Protein AF-A0A838I7F2-F1 (afdb_monomer_lite)

Foldseek 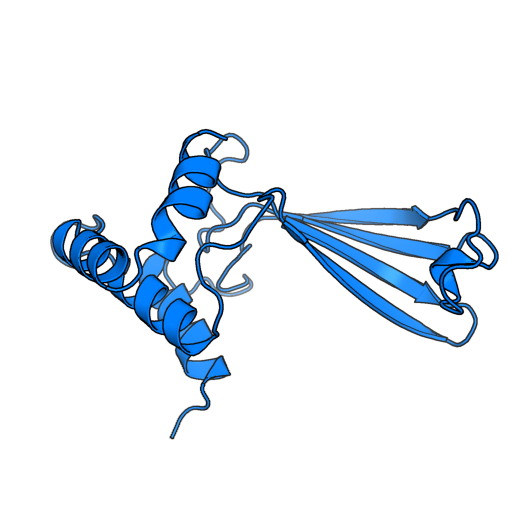3Di:
DDDLVVLLLVLLCLQAHDDPPAGSWLRAKDKDKDKQAAPADPPDPDCCNHHGIFIKIWIKGFGHRDNPDDPPDQFKMWIWIWTQGPVRDIDIDIDIPQPDDLDDDSVLSSQLSNQQRADPVPSGHDVVSNVVSCVVPVVSVVSVVSSVVD

pLDDT: mean 92.57, std 7.01, range [49.28, 98.75]

Secondary structure (DSSP, 8-state):
---HHHHHHHHHHHHH---TTS-SSS-SEEEEEEEE-----TT---HHHHSS-EEEEEEEE-SSS-TT--TTSSS--EEEEEEE-TTS-EEEEEEES-SS-S-SSHHHHHHHHHHTPBPTTT-SB-HHHHHHHHHH-GGGHHHHHHHHH-

Sequence (150 aa):
MDTLAEQVVDAINDVAGAHAGHRAAHAKGTLMAGTFAPSGTSLTTAPHLNGDPVPVTVRFSNGGGDPGVPDYAREGRGMAVKFYLPDGRRTDVVMLTLPCFFVRTVDDFLEFTRARKPDPKTGQPDLERVGAFVSAHPEAVPPIQAALGA

Radius of gyration: 18.18 Å; chains: 1; bounding box: 48×37×48 Å

Structure (mmCIF, N/CA/C/O backbone):
data_AF-A0A838I7F2-F1
#
_entry.id   AF-A0A838I7F2-F1
#
loop_
_atom_site.group_PDB
_atom_site.id
_atom_site.type_symbol
_atom_site.label_atom_id
_atom_site.label_alt_id
_atom_site.label_comp_id
_atom_site.label_asym_id
_atom_site.label_entity_id
_atom_site.label_seq_id
_atom_site.pdbx_PDB_ins_code
_atom_site.Cartn_x
_atom_site.Cartn_y
_atom_site.Cartn_z
_atom_site.occupancy
_atom_site.B_iso_or_equiv
_atom_site.auth_seq_id
_atom_site.auth_comp_id
_atom_site.auth_asym_id
_atom_site.auth_atom_id
_atom_site.pdbx_PDB_model_num
ATOM 1 N N . MET A 1 1 ? -17.276 -20.458 5.065 1.00 66.44 1 MET A N 1
ATOM 2 C CA . MET A 1 1 ? -16.527 -19.598 6.001 1.00 66.44 1 MET A CA 1
ATOM 3 C C . MET A 1 1 ? -15.694 -18.679 5.151 1.00 66.44 1 MET A C 1
ATOM 5 O O . MET A 1 1 ? -15.083 -19.182 4.213 1.00 66.44 1 MET A O 1
ATOM 9 N N . ASP A 1 2 ? -15.706 -17.390 5.462 1.00 84.50 2 ASP A N 1
ATOM 10 C CA . ASP A 1 2 ? -14.926 -16.401 4.725 1.00 84.50 2 ASP A CA 1
ATOM 11 C C . ASP A 1 2 ? -13.435 -16.639 4.954 1.00 84.50 2 ASP A C 1
ATOM 13 O O . ASP A 1 2 ? -12.989 -16.989 6.056 1.00 84.50 2 ASP A O 1
ATOM 17 N N . THR A 1 3 ? -12.658 -16.468 3.896 1.00 95.38 3 THR A N 1
ATOM 18 C CA . THR A 1 3 ? -11.202 -16.531 3.939 1.00 95.38 3 THR A CA 1
ATOM 19 C C . THR A 1 3 ? -10.641 -15.412 4.815 1.00 95.38 3 THR A C 1
ATOM 21 O O . THR A 1 3 ? -11.276 -14.382 5.037 1.00 95.38 3 THR A O 1
ATOM 24 N N . LEU A 1 4 ? -9.405 -15.577 5.293 1.00 94.56 4 LEU A N 1
ATOM 25 C CA . LEU A 1 4 ? -8.726 -14.531 6.063 1.00 94.56 4 LEU A CA 1
ATOM 26 C C . LEU A 1 4 ? -8.639 -13.205 5.283 1.00 94.56 4 LEU A C 1
ATOM 28 O O . LEU A 1 4 ? -8.794 -12.135 5.863 1.00 94.56 4 LEU A O 1
ATOM 32 N N . ALA A 1 5 ? -8.443 -13.269 3.963 1.00 94.12 5 ALA A N 1
ATOM 33 C CA . ALA A 1 5 ? -8.388 -12.085 3.110 1.00 94.12 5 ALA A CA 1
ATOM 34 C C . ALA A 1 5 ? -9.729 -11.333 3.069 1.00 94.12 5 ALA A C 1
ATOM 36 O O . ALA A 1 5 ? -9.741 -10.108 3.181 1.00 94.12 5 ALA A O 1
ATOM 37 N N . GLU A 1 6 ? -10.845 -12.055 2.949 1.00 96.12 6 GLU A N 1
ATOM 38 C CA . GLU A 1 6 ? -12.192 -11.470 2.980 1.00 96.12 6 GLU A CA 1
ATOM 39 C C . GLU A 1 6 ? -12.468 -10.822 4.341 1.00 96.12 6 GLU A C 1
ATOM 41 O O . GLU A 1 6 ? -12.826 -9.648 4.396 1.00 96.12 6 GLU A O 1
ATOM 46 N N . GLN A 1 7 ? -12.148 -11.514 5.439 1.00 97.38 7 GLN A N 1
ATOM 47 C CA . GLN A 1 7 ? -12.306 -10.968 6.792 1.00 97.38 7 GLN A CA 1
ATOM 48 C C . GLN A 1 7 ? -11.500 -9.683 7.021 1.00 97.38 7 GLN A C 1
ATOM 50 O O . GLN A 1 7 ? -11.962 -8.780 7.719 1.00 97.38 7 GLN A O 1
ATOM 55 N N . VAL A 1 8 ? -10.294 -9.590 6.453 1.00 96.62 8 VAL A N 1
ATOM 56 C CA . VAL A 1 8 ? -9.468 -8.376 6.521 1.00 96.62 8 VAL A CA 1
ATOM 57 C C . VAL A 1 8 ? -10.116 -7.227 5.757 1.00 96.62 8 VAL A C 1
ATOM 59 O O . VAL A 1 8 ? -10.180 -6.116 6.278 1.00 96.62 8 VAL A O 1
ATOM 62 N N . VAL A 1 9 ? -10.617 -7.472 4.545 1.00 96.31 9 VAL A N 1
ATOM 63 C CA . VAL A 1 9 ? -11.305 -6.439 3.756 1.00 96.31 9 VAL A CA 1
ATOM 64 C C . VAL A 1 9 ? -12.558 -5.946 4.480 1.00 96.31 9 VAL A C 1
ATOM 66 O O . VAL A 1 9 ? -12.768 -4.735 4.571 1.00 96.31 9 VAL A O 1
ATOM 69 N N . ASP A 1 10 ? -13.339 -6.857 5.054 1.00 96.75 10 ASP A N 1
ATOM 70 C CA . ASP A 1 10 ? -14.537 -6.514 5.820 1.00 96.75 10 ASP A CA 1
ATOM 71 C C . ASP A 1 10 ? -14.199 -5.700 7.070 1.00 96.75 10 ASP A C 1
ATOM 73 O O . ASP A 1 10 ? -14.825 -4.672 7.327 1.00 96.75 10 ASP A O 1
ATOM 77 N N . ALA A 1 11 ? -13.152 -6.084 7.806 1.00 96.19 11 ALA A N 1
ATOM 78 C CA . ALA A 1 11 ? -12.694 -5.329 8.968 1.00 96.19 11 ALA A CA 1
ATOM 79 C C . ALA A 1 11 ? -12.226 -3.912 8.597 1.00 96.19 11 ALA A C 1
ATOM 81 O O . ALA A 1 11 ? -12.482 -2.970 9.343 1.00 96.19 11 ALA A O 1
ATOM 82 N N . ILE A 1 12 ? -11.569 -3.729 7.446 1.00 96.56 12 ILE A N 1
ATOM 83 C CA . ILE A 1 12 ? -11.184 -2.394 6.967 1.00 96.56 12 ILE A CA 1
ATOM 84 C C . ILE A 1 12 ? -12.433 -1.559 6.645 1.00 96.56 12 ILE A C 1
ATOM 86 O O . ILE A 1 12 ? -12.517 -0.396 7.048 1.00 96.56 12 ILE A O 1
ATOM 90 N N . ASN A 1 13 ? -13.410 -2.144 5.946 1.00 96.88 13 ASN A N 1
ATOM 91 C CA . ASN A 1 13 ? -14.673 -1.470 5.633 1.00 96.88 13 ASN A CA 1
ATOM 92 C C . ASN A 1 13 ? -15.446 -1.088 6.903 1.00 96.88 13 ASN A C 1
ATOM 94 O O . ASN A 1 13 ? -16.078 -0.038 6.940 1.00 96.88 13 ASN A O 1
ATOM 98 N N . ASP A 1 14 ? -15.356 -1.886 7.964 1.00 95.25 14 ASP A N 1
ATOM 99 C CA . ASP A 1 14 ? -15.948 -1.581 9.268 1.00 95.25 14 ASP A CA 1
ATOM 100 C C . ASP A 1 14 ? -15.352 -0.327 9.941 1.00 95.25 14 ASP A C 1
ATOM 102 O O . ASP A 1 14 ? -15.990 0.247 10.825 1.00 95.25 14 ASP A O 1
ATOM 106 N N . VAL A 1 15 ? -14.150 0.114 9.544 1.00 94.06 15 VAL A N 1
ATOM 107 C CA . VAL A 1 15 ? -13.489 1.301 10.114 1.00 94.06 15 VAL A CA 1
ATOM 108 C C . VAL A 1 15 ? -13.949 2.598 9.447 1.00 94.06 15 VAL A C 1
ATOM 110 O O . VAL A 1 15 ? -14.232 3.568 10.145 1.00 94.06 15 VAL A O 1
ATOM 113 N N . ALA A 1 16 ? -13.993 2.641 8.113 1.00 90.31 16 ALA A N 1
ATOM 114 C CA . ALA A 1 16 ? -14.254 3.871 7.349 1.00 90.31 16 ALA A CA 1
ATOM 115 C C . ALA A 1 16 ? -15.542 3.825 6.508 1.00 90.31 16 ALA A C 1
ATOM 117 O O . ALA A 1 16 ? -15.862 4.795 5.820 1.00 90.31 16 ALA A O 1
ATOM 118 N N . GLY A 1 17 ? -16.276 2.715 6.554 1.00 93.88 17 GLY A N 1
ATOM 119 C CA . GLY A 1 17 ? -17.387 2.413 5.659 1.00 93.88 17 GLY A CA 1
ATOM 120 C C . GLY A 1 17 ? -16.928 1.769 4.348 1.00 93.88 17 GLY A C 1
ATOM 121 O O . GLY A 1 17 ? -15.818 1.997 3.868 1.00 93.88 17 GLY A O 1
ATOM 122 N N . ALA A 1 18 ? -17.814 0.975 3.744 1.00 96.00 18 ALA A N 1
ATOM 123 C CA . ALA A 1 18 ? -17.639 0.490 2.380 1.00 96.00 18 ALA A CA 1
ATOM 124 C C . ALA A 1 18 ? -18.103 1.564 1.384 1.00 96.00 18 ALA A C 1
ATOM 126 O O . ALA A 1 18 ? -19.270 1.962 1.379 1.00 96.00 18 ALA A O 1
ATOM 127 N N . HIS A 1 19 ? -17.201 2.005 0.508 1.00 96.50 19 HIS A N 1
ATOM 128 C CA . HIS A 1 19 ? -17.472 3.054 -0.477 1.00 96.50 19 HIS A CA 1
ATOM 129 C C . HIS A 1 19 ? -17.525 2.462 -1.884 1.00 96.50 19 HIS A C 1
ATOM 131 O O . HIS A 1 19 ? -16.514 1.996 -2.412 1.00 96.50 19 HIS A O 1
ATOM 137 N N . ALA A 1 20 ? -18.700 2.484 -2.517 1.00 95.88 20 ALA A N 1
ATOM 138 C CA . ALA A 1 20 ? -18.874 1.938 -3.863 1.00 95.88 20 ALA A CA 1
ATOM 139 C C . ALA A 1 20 ? -17.887 2.579 -4.862 1.00 95.88 20 ALA A C 1
ATOM 141 O O . ALA A 1 20 ? -17.686 3.795 -4.876 1.00 95.88 20 ALA A O 1
ATOM 142 N N . GLY A 1 21 ? -17.244 1.745 -5.686 1.00 95.69 21 GLY A N 1
ATOM 143 C CA . GLY A 1 21 ? -16.234 2.177 -6.661 1.00 95.69 21 GLY A CA 1
ATOM 144 C C . GLY A 1 21 ? -14.854 2.510 -6.078 1.00 95.69 21 GLY A C 1
ATOM 145 O O . GLY A 1 21 ? -13.938 2.815 -6.842 1.00 95.69 21 GLY A O 1
ATOM 146 N N . HIS A 1 22 ? -14.672 2.416 -4.759 1.00 97.25 22 HIS A N 1
ATOM 147 C CA . HIS A 1 22 ? -13.409 2.700 -4.080 1.00 97.25 22 HIS A CA 1
ATOM 148 C C . HIS A 1 22 ? -12.837 1.447 -3.404 1.00 97.25 22 HIS A C 1
ATOM 150 O O . HIS A 1 22 ? -13.514 0.437 -3.222 1.00 97.25 22 HIS A O 1
ATOM 156 N N . ARG A 1 23 ? -11.543 1.495 -3.073 1.00 97.12 23 ARG A N 1
ATOM 157 C CA . ARG A 1 23 ? -10.866 0.430 -2.316 1.00 97.12 23 ARG A CA 1
ATOM 158 C C . ARG A 1 23 ? -11.210 0.551 -0.829 1.00 97.12 23 ARG A C 1
ATOM 160 O O . ARG A 1 23 ? -11.363 1.668 -0.354 1.00 97.12 23 ARG A O 1
ATOM 167 N N . ALA A 1 24 ? -11.217 -0.570 -0.103 1.00 97.06 24 ALA A N 1
ATOM 168 C CA . ALA A 1 24 ? -11.428 -0.584 1.350 1.00 97.06 24 ALA A CA 1
ATOM 169 C C . ALA A 1 24 ? -10.357 0.227 2.108 1.00 97.06 24 ALA A C 1
ATOM 171 O O . ALA A 1 24 ? -10.672 0.988 3.011 1.00 97.06 24 ALA A O 1
ATOM 172 N N . ALA A 1 25 ? -9.088 0.110 1.704 1.00 95.81 25 ALA A N 1
ATOM 173 C CA . ALA A 1 25 ? -7.986 0.965 2.148 1.00 95.81 25 ALA A CA 1
ATOM 174 C C . ALA A 1 25 ? -7.366 1.671 0.942 1.00 95.81 25 ALA A C 1
ATOM 176 O O . ALA A 1 25 ? -7.481 1.198 -0.193 1.00 95.81 25 ALA A O 1
ATOM 177 N N . HIS A 1 26 ? -6.671 2.784 1.169 1.00 97.25 26 HIS A N 1
ATOM 178 C CA . HIS A 1 26 ? -6.139 3.612 0.089 1.00 97.25 26 HIS A CA 1
ATOM 179 C C . HIS A 1 26 ? -7.216 4.048 -0.914 1.00 97.25 26 HIS A C 1
ATOM 181 O O . HIS A 1 26 ? -6.983 4.042 -2.136 1.00 97.25 26 HIS A O 1
ATOM 187 N N . ALA A 1 27 ? -8.408 4.380 -0.404 1.00 97.75 27 ALA A N 1
ATOM 188 C CA . ALA A 1 27 ? -9.595 4.683 -1.201 1.00 97.75 27 ALA A CA 1
ATOM 189 C C . ALA A 1 27 ? -9.341 5.855 -2.154 1.00 97.75 27 ALA A C 1
ATOM 191 O O . ALA A 1 27 ? -9.519 5.725 -3.369 1.00 97.75 27 ALA A O 1
ATOM 192 N N . LYS A 1 28 ? -8.804 6.956 -1.620 1.00 97.88 28 LYS A N 1
ATOM 193 C CA . LYS A 1 28 ? -8.394 8.129 -2.391 1.00 97.88 28 LYS A CA 1
ATOM 194 C C . LYS A 1 28 ? -6.986 7.966 -2.960 1.00 97.88 28 LYS A C 1
ATOM 196 O O . LYS A 1 28 ? -6.058 7.568 -2.256 1.00 97.88 28 LYS A O 1
ATOM 201 N N . GLY A 1 29 ? -6.804 8.286 -4.239 1.00 96.88 29 GLY A N 1
ATOM 202 C CA . GLY A 1 29 ? -5.477 8.310 -4.845 1.00 96.88 29 GLY A CA 1
ATOM 203 C C . GLY A 1 29 ? -5.460 8.732 -6.306 1.00 96.88 29 GLY A C 1
ATOM 204 O O . GLY A 1 29 ? -6.485 8.692 -6.983 1.00 96.88 29 GLY A O 1
ATOM 205 N N . THR A 1 30 ? -4.269 9.067 -6.789 1.00 97.38 30 THR A N 1
ATOM 206 C CA . THR A 1 30 ? -4.016 9.599 -8.133 1.00 97.38 30 THR A CA 1
ATOM 207 C C . THR A 1 30 ? -3.097 8.663 -8.895 1.00 97.38 30 THR A C 1
ATOM 209 O O . THR A 1 30 ? -2.123 8.151 -8.342 1.00 97.38 30 THR A O 1
ATOM 212 N N . LEU A 1 31 ? -3.408 8.440 -10.169 1.00 97.88 31 LEU A N 1
ATOM 213 C CA . LEU A 1 31 ? -2.647 7.580 -11.064 1.00 97.88 31 LEU A CA 1
ATOM 214 C C . LEU A 1 31 ? -1.827 8.429 -12.037 1.00 97.88 31 LEU A C 1
ATOM 216 O O . LEU A 1 31 ? -2.310 9.428 -12.561 1.00 97.88 31 LEU A O 1
ATOM 220 N N . MET A 1 32 ? -0.589 8.015 -12.273 1.00 98.31 32 MET A N 1
ATOM 221 C CA . MET A 1 32 ? 0.357 8.666 -13.169 1.00 98.31 32 MET A CA 1
ATOM 222 C C . MET A 1 32 ? 0.998 7.620 -14.081 1.00 98.31 32 MET A C 1
ATOM 224 O O . MET A 1 32 ? 1.266 6.492 -13.660 1.00 98.31 32 MET A O 1
ATOM 228 N N . ALA A 1 33 ? 1.250 7.997 -15.331 1.00 98.44 33 ALA A N 1
ATOM 229 C CA . ALA A 1 33 ? 2.076 7.226 -16.251 1.00 98.44 33 ALA A CA 1
ATOM 230 C C . ALA A 1 33 ? 3.503 7.786 -16.244 1.00 98.44 33 ALA A C 1
ATOM 232 O O . ALA A 1 33 ? 3.697 8.989 -16.072 1.00 98.44 33 ALA A O 1
ATOM 233 N N . GLY A 1 34 ? 4.493 6.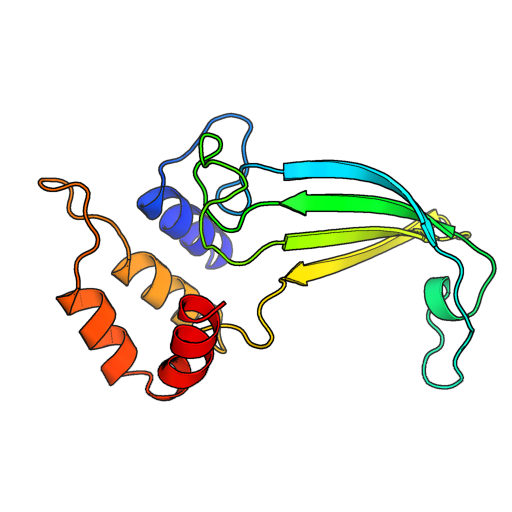924 -16.443 1.00 98.06 34 GLY A N 1
ATOM 234 C CA . GLY A 1 34 ? 5.886 7.345 -16.528 1.00 98.06 34 GLY A CA 1
ATOM 235 C C . GLY A 1 34 ? 6.788 6.273 -17.120 1.00 98.06 34 GLY A C 1
ATOM 236 O O . GLY A 1 34 ? 6.318 5.239 -17.595 1.00 98.06 34 GLY A O 1
ATOM 237 N N . THR A 1 35 ? 8.091 6.521 -17.035 1.00 98.31 35 THR A N 1
ATOM 238 C CA . THR A 1 35 ? 9.145 5.591 -17.444 1.00 98.31 35 THR A CA 1
ATOM 239 C C . THR A 1 35 ? 10.133 5.449 -16.296 1.00 98.31 35 THR A C 1
ATOM 241 O O . THR A 1 35 ? 10.586 6.451 -15.744 1.00 98.31 35 THR A O 1
ATOM 244 N N . PHE A 1 36 ? 10.470 4.215 -15.932 1.00 97.94 36 PHE A N 1
ATOM 245 C CA . PHE A 1 36 ? 11.522 3.920 -14.968 1.00 97.94 36 PHE A CA 1
ATOM 246 C C . PHE A 1 36 ? 12.808 3.562 -15.706 1.00 97.94 36 PHE A C 1
ATOM 248 O O . PHE A 1 36 ? 12.808 2.635 -16.511 1.00 97.94 36 PHE A O 1
ATOM 255 N N . ALA A 1 37 ? 13.894 4.278 -15.416 1.00 97.06 37 ALA A N 1
ATOM 256 C CA . ALA A 1 37 ? 15.225 3.984 -15.932 1.00 97.06 37 ALA A CA 1
ATOM 257 C C . ALA A 1 37 ? 16.094 3.417 -14.794 1.00 97.06 37 ALA A C 1
ATOM 259 O O . ALA A 1 37 ? 16.376 4.150 -13.841 1.00 97.06 37 ALA A O 1
ATOM 260 N N . PRO A 1 38 ? 16.497 2.134 -14.844 1.00 94.88 38 PRO A N 1
ATOM 261 C CA . PRO A 1 38 ? 17.362 1.562 -13.820 1.00 94.88 38 PRO A CA 1
ATOM 262 C C . PRO A 1 38 ? 18.796 2.091 -13.930 1.00 94.88 38 PRO A C 1
ATOM 264 O O . PRO A 1 38 ? 19.289 2.368 -15.020 1.00 94.88 38 PRO A O 1
ATOM 267 N N . SER A 1 39 ? 19.502 2.150 -12.800 1.00 91.19 39 SER A N 1
ATOM 268 C CA . SER A 1 39 ? 20.954 2.382 -12.770 1.00 91.19 39 SER A CA 1
ATOM 269 C C . SER A 1 39 ? 21.782 1.095 -12.926 1.00 91.19 39 SER A C 1
ATOM 271 O O . SER A 1 39 ? 23.006 1.172 -12.981 1.00 91.19 39 SER A O 1
ATOM 273 N N . GLY A 1 40 ? 21.129 -0.076 -12.969 1.00 85.81 40 GLY A N 1
ATOM 274 C CA . GLY A 1 40 ? 21.765 -1.399 -12.974 1.00 85.81 40 GLY A CA 1
ATOM 275 C C . GLY A 1 40 ? 22.247 -1.853 -11.588 1.00 85.81 40 GLY A C 1
ATOM 276 O O . GLY A 1 40 ? 22.651 -1.034 -10.760 1.00 85.81 40 GLY A O 1
ATOM 277 N N . THR A 1 41 ? 22.206 -3.164 -11.310 1.00 86.12 41 THR A N 1
ATOM 278 C CA . THR A 1 41 ? 22.795 -3.751 -10.091 1.00 86.12 41 THR A CA 1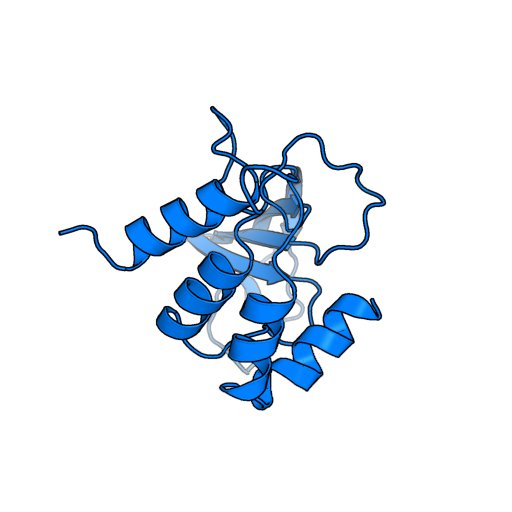
ATOM 279 C C . THR A 1 41 ? 23.119 -5.241 -10.245 1.00 86.12 41 THR A C 1
ATOM 281 O O . THR A 1 41 ? 22.336 -6.014 -10.781 1.00 86.12 41 THR A O 1
ATOM 284 N N . SER A 1 42 ? 24.243 -5.702 -9.692 1.00 91.88 42 SER A N 1
ATOM 285 C CA . SER A 1 42 ? 24.587 -7.134 -9.681 1.00 91.88 42 SER A CA 1
ATOM 286 C C . SER A 1 42 ? 23.835 -7.953 -8.618 1.00 91.88 42 SER A C 1
ATOM 288 O O . SER A 1 42 ? 24.052 -9.157 -8.508 1.00 91.88 42 SER A O 1
ATOM 290 N N . LEU A 1 43 ? 22.951 -7.328 -7.831 1.00 94.75 43 LEU A N 1
ATOM 291 C CA . LEU A 1 43 ? 22.263 -7.967 -6.700 1.00 94.75 43 LEU A CA 1
ATOM 292 C C . LEU A 1 43 ? 21.026 -8.793 -7.094 1.00 94.75 43 LEU A C 1
ATOM 294 O O . LEU A 1 43 ? 20.481 -9.514 -6.262 1.00 94.75 43 LEU A O 1
ATOM 298 N N . THR A 1 44 ? 20.538 -8.675 -8.330 1.00 94.31 44 THR A N 1
ATOM 299 C CA . THR A 1 44 ? 19.314 -9.348 -8.791 1.00 94.31 44 THR A CA 1
ATOM 300 C C . THR A 1 44 ? 19.344 -9.572 -10.297 1.00 94.31 44 THR A C 1
ATOM 302 O O . THR A 1 44 ? 20.060 -8.882 -11.010 1.00 94.31 44 THR A O 1
ATOM 305 N N . THR A 1 45 ? 18.533 -10.505 -10.795 1.00 92.25 45 THR A N 1
ATOM 306 C CA . THR A 1 45 ? 18.302 -10.747 -12.231 1.00 92.25 45 THR A CA 1
ATOM 307 C C . THR A 1 45 ? 16.986 -10.133 -12.730 1.00 92.25 45 THR A C 1
ATOM 309 O O . THR A 1 45 ? 16.559 -10.393 -13.854 1.00 92.25 45 THR A O 1
ATOM 312 N N . ALA A 1 46 ? 16.316 -9.314 -11.908 1.00 93.88 46 ALA A N 1
ATOM 313 C CA . ALA A 1 46 ? 15.042 -8.690 -12.256 1.00 93.88 46 ALA A CA 1
ATOM 314 C C . ALA A 1 46 ? 15.169 -7.761 -13.489 1.00 93.88 46 ALA A C 1
ATOM 316 O O . ALA A 1 46 ? 16.014 -6.860 -13.474 1.00 93.88 46 ALA A O 1
ATOM 317 N N . PRO A 1 47 ? 14.315 -7.904 -14.528 1.00 92.69 47 PRO A N 1
ATOM 318 C CA . PRO A 1 47 ? 14.461 -7.144 -15.775 1.00 92.69 47 PRO A CA 1
ATOM 319 C C . PRO A 1 47 ? 14.336 -5.628 -15.604 1.00 92.69 47 PRO A C 1
ATOM 321 O O . PRO A 1 47 ? 15.130 -4.881 -16.160 1.00 92.69 47 PRO A O 1
ATOM 324 N N . HIS A 1 48 ? 13.388 -5.161 -14.785 1.00 94.44 48 HIS A N 1
ATOM 325 C CA . HIS A 1 48 ? 13.173 -3.728 -14.552 1.00 94.44 48 HIS A CA 1
ATOM 326 C C . HIS A 1 48 ? 14.314 -3.058 -13.775 1.00 94.44 48 HIS A C 1
ATOM 328 O O . HIS A 1 48 ? 14.334 -1.838 -13.710 1.00 94.44 48 HIS A O 1
ATOM 334 N N . LEU A 1 49 ? 15.252 -3.819 -13.198 1.00 94.44 49 LEU A N 1
ATOM 335 C CA . LEU A 1 49 ? 16.408 -3.287 -12.466 1.00 94.44 49 LEU A CA 1
ATOM 336 C C . LEU A 1 49 ? 17.730 -3.411 -13.237 1.00 94.44 49 LEU A C 1
ATOM 338 O O . LEU A 1 49 ? 18.717 -2.816 -12.813 1.00 94.44 49 LEU A O 1
ATOM 342 N N . ASN A 1 50 ? 17.751 -4.151 -14.351 1.00 92.50 50 ASN A N 1
ATOM 343 C CA . ASN A 1 50 ? 18.973 -4.468 -15.105 1.00 92.50 50 ASN A CA 1
ATOM 344 C C . ASN A 1 50 ? 18.866 -4.301 -16.624 1.00 92.50 50 ASN A C 1
ATOM 346 O O . ASN A 1 50 ? 19.856 -4.503 -17.320 1.00 92.50 50 ASN A O 1
ATOM 350 N N . GLY A 1 51 ? 17.678 -4.003 -17.143 1.00 89.12 51 GLY A N 1
ATOM 351 C CA . GLY A 1 51 ? 17.439 -3.816 -18.570 1.00 89.12 51 GLY A CA 1
ATOM 352 C C . GLY A 1 51 ? 17.302 -2.351 -18.970 1.00 89.12 51 GLY A C 1
ATOM 353 O O . GLY A 1 51 ? 17.661 -1.439 -18.227 1.00 89.12 51 GLY A O 1
ATOM 354 N N . ASP A 1 52 ? 16.734 -2.150 -20.154 1.00 94.31 52 ASP A N 1
ATOM 355 C CA . ASP A 1 52 ? 16.382 -0.833 -20.676 1.00 94.31 52 ASP A CA 1
ATOM 356 C C . ASP A 1 52 ? 15.260 -0.166 -19.859 1.00 94.31 52 ASP A C 1
ATOM 358 O O . ASP A 1 52 ? 14.526 -0.848 -19.132 1.00 94.31 52 ASP A O 1
ATOM 362 N N . PRO A 1 53 ? 15.078 1.163 -19.983 1.00 97.19 53 PRO A N 1
ATOM 363 C CA . PRO A 1 53 ? 13.965 1.853 -19.352 1.00 97.19 53 PRO A CA 1
ATOM 364 C C . PRO A 1 53 ? 12.606 1.237 -19.711 1.00 97.19 53 PRO A C 1
ATOM 366 O O . PRO A 1 53 ? 12.313 0.981 -20.879 1.00 97.19 53 PRO A O 1
ATOM 369 N N . VAL A 1 54 ? 11.752 1.042 -18.704 1.00 97.75 54 VAL A N 1
ATOM 370 C CA . VAL A 1 54 ? 10.435 0.404 -18.859 1.00 97.75 54 VAL A CA 1
ATOM 371 C C . VAL A 1 54 ? 9.296 1.377 -18.555 1.00 97.75 54 VAL A C 1
ATOM 373 O O . VAL A 1 54 ? 9.422 2.201 -17.643 1.00 97.75 54 VAL A O 1
ATOM 376 N N . PRO A 1 55 ? 8.150 1.288 -19.256 1.00 98.50 55 PRO A N 1
ATOM 377 C CA . PRO A 1 55 ? 6.956 2.023 -18.867 1.00 98.50 55 PRO A CA 1
ATOM 378 C C . PRO A 1 55 ? 6.504 1.621 -17.462 1.00 98.50 55 PRO A C 1
ATOM 380 O O . PRO A 1 55 ? 6.605 0.453 -17.066 1.00 98.50 55 PRO A O 1
ATOM 383 N N . VAL A 1 56 ? 5.944 2.576 -16.724 1.00 98.75 56 VAL A N 1
ATOM 384 C CA . VAL A 1 56 ? 5.347 2.344 -15.409 1.00 98.75 56 VAL A CA 1
ATOM 385 C C . VAL A 1 56 ? 4.003 3.042 -15.255 1.00 98.75 56 VAL A C 1
ATOM 387 O O . VAL A 1 56 ? 3.736 4.094 -15.838 1.00 98.75 56 VAL A O 1
ATOM 390 N N . THR A 1 57 ? 3.163 2.466 -14.402 1.00 98.69 57 THR A N 1
ATOM 391 C CA . THR A 1 57 ? 2.021 3.159 -13.810 1.00 98.69 57 THR A CA 1
ATOM 392 C C . THR A 1 57 ? 2.273 3.308 -12.321 1.00 98.69 57 THR A C 1
ATOM 394 O O . THR A 1 57 ? 2.490 2.314 -11.632 1.00 98.69 57 THR A O 1
ATOM 397 N N . VAL A 1 58 ? 2.221 4.540 -11.825 1.00 98.62 58 VAL A N 1
ATOM 398 C CA . VAL A 1 58 ? 2.379 4.860 -10.405 1.00 98.62 58 VAL A CA 1
ATOM 399 C C . VAL A 1 58 ? 1.034 5.300 -9.849 1.00 98.62 58 VAL A C 1
ATOM 401 O O . VAL A 1 58 ? 0.339 6.101 -10.470 1.00 98.62 58 VAL A O 1
ATOM 404 N N . ARG A 1 59 ? 0.657 4.798 -8.674 1.00 98.44 59 ARG A N 1
ATOM 405 C CA . ARG A 1 59 ? -0.487 5.299 -7.915 1.00 98.44 59 ARG A CA 1
ATOM 406 C C . ARG A 1 59 ? -0.040 5.795 -6.549 1.00 98.44 59 ARG A C 1
ATOM 408 O O . ARG A 1 59 ? 0.422 5.001 -5.730 1.00 98.44 59 ARG A O 1
ATOM 415 N N . PHE A 1 60 ? -0.263 7.079 -6.298 1.00 97.88 60 PHE A N 1
ATOM 416 C CA . PHE A 1 60 ? -0.153 7.679 -4.971 1.00 97.88 60 PHE A CA 1
ATOM 417 C C . PHE A 1 60 ? -1.511 7.650 -4.270 1.00 97.88 60 PHE A C 1
ATOM 419 O O . PHE A 1 60 ? -2.545 7.742 -4.933 1.00 97.88 60 PHE A O 1
ATOM 426 N N . SER A 1 61 ? -1.536 7.496 -2.947 1.00 97.94 61 SER A N 1
ATOM 427 C CA . SER A 1 61 ? -2.793 7.412 -2.188 1.00 97.94 61 SER A CA 1
ATOM 428 C C . SER A 1 61 ? -2.650 7.819 -0.727 1.00 97.94 61 SER A C 1
ATOM 430 O O . SER A 1 61 ? -1.575 7.670 -0.142 1.00 97.94 61 SER A O 1
ATOM 432 N N . ASN A 1 62 ? -3.756 8.263 -0.130 1.00 96.81 62 ASN A N 1
ATOM 433 C CA . ASN A 1 62 ? -3.919 8.298 1.326 1.00 96.81 62 ASN A CA 1
ATOM 434 C C . ASN A 1 62 ? -3.961 6.866 1.881 1.00 96.81 62 ASN A C 1
ATOM 436 O O . ASN A 1 62 ? -4.056 5.919 1.101 1.00 96.81 62 ASN A O 1
ATOM 440 N N . GLY A 1 63 ? -3.850 6.695 3.199 1.00 93.06 63 GLY A N 1
ATOM 441 C CA . GLY A 1 63 ? -3.831 5.372 3.830 1.00 93.06 63 GLY A CA 1
ATOM 442 C C . GLY A 1 63 ? -5.231 4.835 4.125 1.00 93.06 63 GLY A C 1
ATOM 443 O O . GLY A 1 63 ? -5.483 3.641 3.961 1.00 93.06 63 GLY A O 1
ATOM 444 N N . GLY A 1 64 ? -6.142 5.721 4.534 1.00 93.12 64 GLY A N 1
ATOM 445 C CA . GLY A 1 64 ? -7.490 5.364 4.970 1.00 93.12 64 GLY A CA 1
ATOM 446 C C . GLY A 1 64 ? -8.437 4.845 3.880 1.00 93.12 64 GLY A C 1
ATOM 447 O O . GLY A 1 64 ? -8.141 4.842 2.679 1.00 93.12 64 GLY A O 1
ATOM 448 N N . GLY A 1 65 ? -9.607 4.400 4.341 1.00 95.31 65 GLY A N 1
ATOM 449 C CA . GLY A 1 65 ? -10.714 3.927 3.505 1.00 95.31 65 GLY A CA 1
ATOM 450 C C . GLY A 1 65 ? -11.710 5.005 3.079 1.00 95.31 65 GLY A C 1
ATOM 451 O O . GLY A 1 65 ? -12.576 4.728 2.259 1.00 95.31 65 GLY A O 1
ATOM 452 N N . ASP A 1 66 ? -11.587 6.231 3.589 1.00 94.94 66 ASP A N 1
ATOM 453 C CA . ASP A 1 66 ? -12.477 7.337 3.230 1.00 94.94 66 ASP A CA 1
ATOM 454 C C . ASP A 1 66 ? -12.001 8.025 1.931 1.00 94.94 66 ASP A C 1
ATOM 456 O O . ASP A 1 66 ? -10.907 8.599 1.906 1.00 94.94 66 ASP A O 1
ATOM 460 N N . PRO A 1 67 ? -12.780 8.002 0.831 1.00 96.69 67 PRO A N 1
ATOM 461 C CA . PRO A 1 67 ? -12.429 8.710 -0.399 1.00 96.69 67 PRO A CA 1
ATOM 462 C C . PRO A 1 67 ? -12.526 10.242 -0.284 1.00 96.69 67 PRO A C 1
ATOM 464 O O . PRO A 1 67 ? -11.951 10.946 -1.118 1.00 96.69 67 PRO A O 1
ATOM 467 N N . GLY A 1 68 ? -13.223 10.766 0.730 1.00 95.81 68 GLY A N 1
ATOM 468 C CA . GLY A 1 68 ? -13.393 12.195 1.003 1.00 95.81 68 GLY A CA 1
ATOM 469 C C . GLY A 1 68 ? -12.267 12.832 1.822 1.00 95.81 68 GLY A C 1
ATOM 470 O O . GLY A 1 68 ? -12.249 14.054 1.980 1.00 95.81 68 GLY A O 1
ATOM 471 N N . VAL A 1 69 ? -11.307 12.041 2.313 1.00 94.69 69 VAL A N 1
ATOM 472 C CA . VAL A 1 69 ? -10.211 12.534 3.157 1.00 94.69 69 VAL A CA 1
ATOM 473 C C . VAL A 1 69 ? -9.386 13.627 2.441 1.00 94.69 69 VAL A C 1
ATOM 475 O O . VAL A 1 69 ? -9.044 13.488 1.258 1.00 94.69 69 VAL A O 1
ATOM 478 N N . PRO A 1 70 ? -9.033 14.743 3.107 1.00 95.25 70 PRO A N 1
ATOM 479 C CA . PRO A 1 70 ? -8.167 15.752 2.505 1.00 95.25 70 PRO A CA 1
ATOM 480 C C . PRO A 1 70 ? -6.724 15.244 2.349 1.00 95.25 70 PRO A C 1
ATOM 482 O O . PRO A 1 70 ? -6.199 14.526 3.200 1.00 95.25 70 PRO A O 1
ATOM 485 N N . ASP A 1 71 ? -6.031 15.668 1.288 1.00 94.75 71 ASP A N 1
ATOM 486 C CA . ASP A 1 71 ? -4.663 15.195 0.990 1.00 94.75 71 ASP A CA 1
ATOM 487 C C . ASP A 1 71 ? -3.608 15.701 1.988 1.00 94.75 71 ASP A C 1
ATOM 489 O O . ASP A 1 71 ? -2.488 15.192 2.011 1.00 94.75 71 ASP A O 1
ATOM 493 N N . TYR A 1 72 ? -3.957 16.667 2.844 1.00 92.44 72 TYR A N 1
ATOM 494 C CA . TYR A 1 72 ? -3.111 17.154 3.939 1.00 92.44 72 TYR A CA 1
ATOM 495 C C . TYR A 1 72 ? -3.350 16.424 5.276 1.00 92.44 72 TYR A C 1
ATOM 497 O O . TYR A 1 72 ? -2.688 16.742 6.261 1.00 92.44 72 TYR A O 1
ATOM 505 N N . ALA A 1 73 ? -4.284 15.463 5.352 1.00 91.06 73 ALA A N 1
ATOM 506 C CA . ALA A 1 73 ? -4.533 14.693 6.577 1.00 91.06 73 ALA A CA 1
ATOM 507 C C . ALA A 1 73 ? -3.291 13.889 6.995 1.00 91.06 73 ALA A C 1
ATOM 509 O O . ALA A 1 73 ? -2.646 13.275 6.147 1.00 91.06 73 ALA A O 1
ATOM 510 N N . ARG A 1 74 ? -2.961 13.843 8.289 1.00 86.44 74 ARG A N 1
ATOM 511 C CA . ARG A 1 74 ? -1.787 13.102 8.783 1.00 86.44 74 ARG A CA 1
ATOM 512 C C . ARG A 1 74 ? -2.055 11.596 8.776 1.00 86.44 74 ARG A C 1
ATOM 514 O O . ARG A 1 74 ? -2.627 11.058 9.715 1.00 86.44 74 ARG A O 1
ATOM 521 N N . GLU A 1 75 ? -1.654 10.925 7.700 1.00 86.94 75 GLU A N 1
ATOM 522 C CA . GLU A 1 75 ? -1.718 9.467 7.563 1.00 86.94 75 GLU A CA 1
ATOM 523 C C . GLU A 1 75 ? -0.545 8.970 6.714 1.00 86.94 75 GLU A C 1
ATOM 525 O O . GLU A 1 75 ? -0.022 9.708 5.873 1.00 86.94 75 GLU A O 1
ATOM 530 N N . GLY A 1 76 ? -0.205 7.685 6.845 1.00 88.19 76 GLY A N 1
ATOM 531 C CA . GLY A 1 76 ? 0.702 7.023 5.908 1.00 88.19 76 GLY A CA 1
ATOM 532 C C . GLY A 1 76 ? 0.236 7.192 4.456 1.00 88.19 76 GLY A C 1
ATOM 533 O O . GLY A 1 76 ? -0.964 7.213 4.168 1.00 88.19 76 GLY A O 1
ATOM 534 N N . ARG A 1 77 ? 1.186 7.332 3.530 1.00 94.44 77 ARG A N 1
ATOM 535 C CA . ARG A 1 77 ? 0.908 7.484 2.097 1.00 94.44 77 ARG A CA 1
ATOM 536 C C . ARG A 1 77 ? 1.336 6.239 1.349 1.00 94.44 77 ARG A C 1
ATOM 538 O O . ARG A 1 77 ? 2.415 5.715 1.597 1.00 94.44 77 ARG A O 1
ATOM 545 N N . GLY A 1 78 ? 0.493 5.770 0.436 1.00 96.50 78 GLY A N 1
ATOM 546 C CA . GLY A 1 78 ? 0.819 4.663 -0.455 1.00 96.50 78 GLY A CA 1
ATOM 547 C C . GLY A 1 78 ? 1.474 5.144 -1.742 1.00 96.50 78 GLY A C 1
ATOM 548 O O . GLY A 1 78 ? 1.029 6.136 -2.319 1.00 96.50 78 GLY A O 1
ATOM 549 N N . MET A 1 79 ? 2.475 4.403 -2.211 1.00 97.62 79 MET A N 1
ATOM 550 C CA . MET A 1 79 ? 3.057 4.507 -3.548 1.00 97.62 79 MET A CA 1
ATOM 551 C C . MET A 1 79 ? 3.123 3.103 -4.151 1.00 97.62 79 MET A C 1
ATOM 553 O O . MET A 1 79 ? 3.973 2.296 -3.784 1.00 97.62 79 MET A O 1
ATOM 557 N N . ALA A 1 80 ? 2.216 2.797 -5.073 1.00 98.44 80 ALA A N 1
ATOM 558 C CA . ALA A 1 80 ? 2.223 1.534 -5.804 1.00 98.44 80 ALA A CA 1
ATOM 559 C C . ALA A 1 80 ? 2.756 1.757 -7.218 1.00 98.44 80 ALA A C 1
ATOM 561 O O . ALA A 1 80 ? 2.234 2.605 -7.941 1.00 98.44 80 ALA A O 1
ATOM 562 N N . VAL A 1 81 ? 3.769 0.993 -7.620 1.00 98.50 81 VAL A N 1
ATOM 563 C CA . VAL A 1 81 ? 4.372 1.064 -8.954 1.00 98.50 81 VAL A CA 1
ATOM 564 C C . VAL A 1 81 ? 4.160 -0.261 -9.669 1.00 98.50 81 VAL A C 1
ATOM 566 O O . VAL A 1 81 ? 4.541 -1.313 -9.164 1.00 98.50 81 VAL A O 1
ATOM 569 N N . LYS A 1 82 ? 3.565 -0.201 -10.857 1.00 98.62 82 LYS A N 1
ATOM 570 C CA . LYS A 1 82 ? 3.447 -1.321 -11.790 1.00 98.62 82 LYS A CA 1
ATOM 571 C C . LYS A 1 82 ? 4.436 -1.116 -12.927 1.00 98.62 82 LYS A C 1
ATOM 573 O O . LYS A 1 82 ? 4.322 -0.132 -13.654 1.00 98.62 82 LYS A O 1
ATOM 578 N N . PHE A 1 83 ? 5.366 -2.049 -13.081 1.00 98.50 83 PHE A N 1
ATOM 579 C CA . PHE A 1 83 ? 6.354 -2.090 -14.156 1.00 98.50 83 PHE A CA 1
ATOM 580 C C . PHE A 1 83 ? 5.845 -2.971 -15.293 1.00 98.50 83 PHE A C 1
ATOM 582 O O . PHE A 1 83 ? 5.406 -4.096 -15.045 1.00 98.50 83 PHE A O 1
ATOM 589 N N . TYR A 1 84 ? 5.918 -2.481 -16.530 1.00 98.19 84 TYR A N 1
ATOM 590 C CA . TYR A 1 84 ? 5.556 -3.244 -17.726 1.00 98.19 84 TYR A CA 1
ATOM 591 C C . TYR A 1 84 ? 6.832 -3.758 -18.394 1.00 98.19 84 TYR A C 1
ATOM 593 O O . TYR A 1 84 ? 7.593 -2.980 -18.963 1.00 98.19 84 TYR A O 1
ATOM 601 N N . LEU A 1 85 ? 7.095 -5.060 -18.271 1.00 96.75 85 LEU A N 1
ATOM 602 C CA . LEU A 1 85 ? 8.361 -5.657 -18.691 1.00 96.75 85 LEU A CA 1
ATOM 603 C C . LEU A 1 85 ? 8.364 -5.987 -20.196 1.00 96.75 85 LEU A C 1
ATOM 605 O O . LEU A 1 85 ? 7.299 -6.251 -20.759 1.00 96.75 85 LEU A O 1
ATOM 609 N N . PRO A 1 86 ? 9.544 -6.038 -20.848 1.00 91.75 86 PRO A N 1
ATOM 610 C CA . PRO A 1 86 ? 9.646 -6.300 -22.290 1.00 91.75 86 PRO A CA 1
ATOM 611 C C . PRO A 1 86 ? 9.067 -7.649 -22.739 1.00 91.75 86 PRO A C 1
ATOM 613 O O . PRO A 1 86 ? 8.599 -7.778 -23.865 1.00 91.75 86 PRO A O 1
ATOM 616 N N . ASP A 1 87 ? 9.066 -8.649 -21.856 1.00 93.19 87 ASP A N 1
ATOM 617 C CA . ASP A 1 87 ? 8.509 -9.985 -22.111 1.00 93.19 87 ASP A CA 1
ATOM 618 C C . ASP A 1 87 ? 6.982 -10.063 -21.901 1.00 93.19 87 ASP A C 1
ATOM 620 O O . ASP A 1 87 ? 6.399 -11.146 -21.903 1.00 93.19 87 ASP A O 1
ATOM 624 N N . GLY A 1 88 ? 6.327 -8.918 -21.688 1.00 95.31 88 GLY A N 1
ATOM 625 C CA . GLY A 1 88 ? 4.892 -8.810 -21.438 1.00 95.31 88 GLY A CA 1
ATOM 626 C C . GLY A 1 88 ? 4.477 -9.070 -19.987 1.00 95.31 88 GLY A C 1
ATOM 627 O O . GLY A 1 88 ? 3.311 -8.843 -19.645 1.00 95.31 88 GLY A O 1
ATOM 628 N N . ARG A 1 89 ? 5.393 -9.502 -19.106 1.00 96.62 89 ARG A N 1
ATOM 629 C CA . ARG A 1 89 ? 5.099 -9.647 -17.673 1.00 96.62 89 ARG A CA 1
ATOM 630 C C . ARG A 1 89 ? 4.978 -8.289 -16.988 1.00 96.62 89 ARG A C 1
ATOM 632 O O . ARG A 1 89 ? 5.338 -7.237 -17.517 1.00 96.62 89 ARG A O 1
ATOM 639 N N . ARG A 1 90 ? 4.451 -8.324 -15.766 1.00 97.25 90 ARG A N 1
ATOM 640 C CA . ARG A 1 90 ? 4.310 -7.154 -14.900 1.00 97.25 90 ARG A CA 1
ATOM 641 C C . ARG A 1 90 ? 4.898 -7.453 -13.533 1.00 97.25 90 ARG A C 1
ATOM 643 O O . ARG A 1 90 ? 4.780 -8.574 -13.042 1.00 97.25 90 ARG A O 1
ATOM 650 N N . THR A 1 91 ? 5.492 -6.443 -12.920 1.00 97.50 91 THR A N 1
ATOM 651 C CA . THR A 1 91 ? 5.891 -6.486 -11.512 1.00 97.50 91 THR A CA 1
ATOM 652 C C . THR A 1 91 ? 5.203 -5.347 -10.789 1.00 97.50 91 THR A C 1
ATOM 654 O O . THR A 1 91 ? 5.249 -4.215 -11.262 1.00 97.50 91 THR A O 1
ATOM 657 N N . ASP A 1 92 ? 4.584 -5.649 -9.652 1.00 98.06 92 ASP A N 1
ATOM 658 C CA . ASP A 1 92 ? 3.942 -4.656 -8.799 1.00 98.06 92 ASP A CA 1
ATOM 659 C C . ASP A 1 92 ? 4.750 -4.515 -7.516 1.00 98.06 92 ASP A C 1
ATOM 661 O O . ASP A 1 92 ? 4.955 -5.488 -6.793 1.00 98.06 92 ASP A O 1
ATOM 665 N N . VAL A 1 93 ? 5.197 -3.297 -7.234 1.00 97.31 93 VAL A N 1
ATOM 666 C CA . VAL A 1 93 ? 5.846 -2.940 -5.975 1.00 97.31 93 VAL A CA 1
ATOM 667 C C . VAL A 1 93 ? 4.904 -1.991 -5.244 1.00 97.31 93 VAL A C 1
ATOM 669 O O . VAL A 1 93 ? 4.717 -0.845 -5.653 1.00 97.31 93 VAL A O 1
ATOM 672 N N . VAL A 1 94 ? 4.249 -2.496 -4.199 1.00 97.50 94 VAL A N 1
ATOM 673 C CA . VAL A 1 94 ? 3.218 -1.779 -3.434 1.00 97.50 94 VAL A CA 1
ATOM 674 C C . VAL A 1 94 ? 3.828 -1.317 -2.116 1.00 97.50 94 VAL A C 1
ATOM 676 O O . VAL A 1 94 ? 4.130 -2.138 -1.256 1.00 97.50 94 VAL A O 1
ATOM 679 N N . MET A 1 95 ? 4.055 -0.010 -1.981 1.00 95.50 95 MET A N 1
ATOM 680 C CA . MET A 1 95 ? 4.818 0.573 -0.874 1.00 95.50 95 MET A CA 1
ATOM 681 C C . MET A 1 95 ? 4.003 1.596 -0.092 1.00 95.50 95 MET A C 1
ATOM 683 O O . MET A 1 95 ? 2.990 2.119 -0.564 1.00 95.50 95 MET A O 1
ATOM 687 N N . LEU A 1 96 ? 4.509 1.915 1.095 1.00 92.81 96 LEU A N 1
ATOM 688 C CA . LEU A 1 96 ? 4.017 2.955 1.988 1.00 92.81 96 LEU A CA 1
ATOM 689 C C . LEU A 1 96 ? 5.179 3.876 2.377 1.00 92.81 96 LEU A C 1
ATOM 691 O O . LEU A 1 96 ? 6.335 3.466 2.334 1.00 92.81 96 LEU A O 1
ATOM 695 N N . THR A 1 97 ? 4.881 5.097 2.813 1.00 90.44 97 THR A N 1
ATOM 696 C CA . THR A 1 97 ? 5.877 6.002 3.413 1.00 90.44 97 THR A CA 1
ATOM 697 C C . THR A 1 97 ? 6.269 5.608 4.835 1.00 90.44 97 THR A C 1
ATOM 699 O O . THR A 1 97 ? 7.224 6.158 5.377 1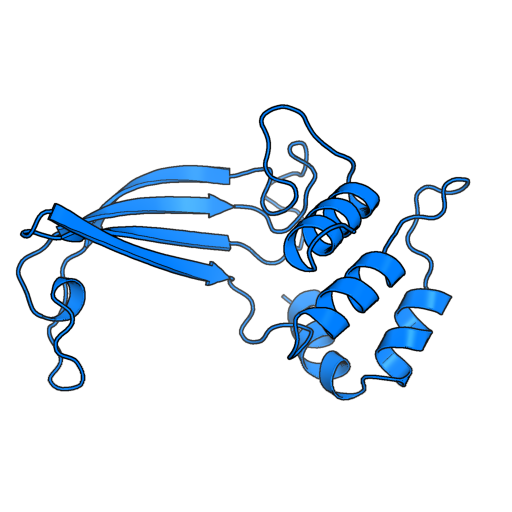.00 90.44 97 THR A O 1
ATOM 702 N N . LEU A 1 98 ? 5.538 4.678 5.455 1.00 86.75 98 LEU A N 1
ATOM 703 C CA . LEU A 1 98 ? 5.860 4.183 6.788 1.00 86.75 98 LEU A CA 1
ATOM 704 C C . LEU A 1 98 ? 7.125 3.310 6.725 1.00 86.75 98 LEU A C 1
ATOM 706 O O . LEU A 1 98 ? 7.160 2.372 5.927 1.00 86.75 98 LEU A O 1
ATOM 710 N N . PRO A 1 99 ? 8.144 3.569 7.566 1.00 82.44 99 PRO A N 1
ATOM 711 C CA . PRO A 1 99 ? 9.401 2.815 7.537 1.00 82.44 99 PRO A CA 1
ATOM 712 C C . PRO A 1 99 ? 9.238 1.368 8.024 1.00 82.44 99 PRO A C 1
ATOM 714 O O . PRO A 1 99 ? 10.025 0.494 7.670 1.00 82.44 99 PRO A O 1
ATOM 717 N N . CYS A 1 100 ? 8.214 1.110 8.834 1.00 85.62 100 CYS A N 1
ATOM 718 C CA . CYS A 1 100 ? 7.827 -0.204 9.321 1.00 85.62 100 CYS A CA 1
ATOM 719 C C . CYS A 1 100 ? 6.304 -0.258 9.497 1.00 85.62 100 CYS A C 1
ATOM 721 O O . CYS A 1 100 ? 5.648 0.769 9.683 1.00 85.62 100 CYS A O 1
ATOM 723 N N . PHE A 1 101 ? 5.737 -1.461 9.403 1.00 89.19 101 PHE A N 1
ATOM 724 C CA . PHE A 1 101 ? 4.302 -1.677 9.569 1.00 89.19 101 PHE A CA 1
ATOM 725 C C . PHE A 1 101 ? 3.953 -1.987 11.030 1.00 89.19 101 PHE A C 1
ATOM 727 O O . PHE A 1 101 ? 4.803 -2.432 11.797 1.00 89.19 101 PHE A O 1
ATOM 734 N N . PHE A 1 102 ? 2.699 -1.742 11.413 1.00 85.38 102 PHE A N 1
ATOM 735 C CA . PHE A 1 102 ? 2.229 -1.815 12.806 1.00 85.38 102 PHE A CA 1
ATOM 736 C C . PHE A 1 102 ? 2.235 -3.222 13.403 1.00 85.38 102 PHE A C 1
ATOM 738 O O . PHE A 1 102 ? 2.248 -3.378 14.618 1.00 85.38 102 PHE A O 1
ATOM 745 N N . VAL A 1 103 ? 2.183 -4.235 12.543 1.00 92.81 103 VAL A N 1
ATOM 746 C CA . VAL A 1 103 ? 1.974 -5.639 12.894 1.00 92.81 103 VAL A CA 1
ATOM 747 C C . VAL A 1 103 ? 2.800 -6.530 11.972 1.00 92.81 103 VAL A C 1
ATOM 749 O O . VAL A 1 103 ? 3.166 -6.116 10.868 1.00 92.81 103 VAL A O 1
ATOM 752 N N . ARG A 1 104 ? 3.101 -7.753 12.420 1.00 91.25 104 ARG A N 1
ATOM 753 C CA . ARG A 1 104 ? 3.960 -8.694 11.677 1.00 91.25 104 ARG A CA 1
ATOM 754 C C . ARG A 1 104 ? 3.180 -9.749 10.899 1.00 91.25 104 ARG A C 1
ATOM 756 O O . ARG A 1 104 ? 3.721 -10.314 9.952 1.00 91.25 104 ARG A O 1
ATOM 763 N N . THR A 1 105 ? 1.948 -10.036 11.312 1.00 94.00 105 THR A N 1
ATOM 764 C CA . THR A 1 105 ? 1.118 -11.095 10.732 1.00 94.00 105 THR A CA 1
ATOM 765 C C . THR A 1 105 ? -0.208 -10.541 10.217 1.00 94.00 105 THR A C 1
ATOM 767 O O . THR A 1 105 ? -0.622 -9.432 10.562 1.00 94.00 105 THR A O 1
ATOM 770 N N . VAL A 1 106 ? -0.869 -11.312 9.352 1.00 94.31 106 VAL A N 1
ATOM 771 C CA . VAL A 1 106 ? -2.192 -10.954 8.824 1.00 94.31 106 VAL A CA 1
ATOM 772 C C . VAL A 1 106 ? -3.262 -11.077 9.914 1.00 94.31 106 VAL A C 1
ATOM 774 O O . VAL A 1 106 ? -4.174 -10.256 9.953 1.00 94.31 106 VAL A O 1
ATOM 777 N N . ASP A 1 107 ? -3.130 -12.045 10.824 1.00 95.75 107 ASP A N 1
ATOM 778 C CA . ASP A 1 107 ? -4.032 -12.213 11.967 1.00 95.75 107 ASP A CA 1
ATOM 779 C C . ASP A 1 107 ? -3.959 -11.015 12.925 1.00 95.75 107 ASP A C 1
ATOM 781 O O . ASP A 1 107 ? -4.992 -10.424 13.240 1.00 95.75 107 ASP A O 1
ATOM 785 N N . ASP A 1 108 ? -2.750 -10.564 13.279 1.00 95.06 108 ASP A N 1
ATOM 786 C CA . ASP A 1 108 ? -2.563 -9.354 14.093 1.00 95.06 108 ASP A CA 1
ATOM 787 C C . ASP A 1 108 ? -3.109 -8.111 13.374 1.00 95.06 108 ASP A C 1
ATOM 789 O O . ASP A 1 108 ? -3.644 -7.200 14.001 1.00 95.06 108 ASP A O 1
ATOM 793 N N . PHE A 1 109 ? -2.995 -8.050 12.040 1.00 95.12 109 PHE A N 1
ATOM 794 C CA . PHE A 1 109 ? -3.576 -6.957 11.260 1.00 95.12 109 PHE A CA 1
ATOM 795 C C . PHE A 1 109 ? -5.101 -6.952 11.333 1.00 95.12 109 PHE A C 1
ATOM 797 O O . PHE A 1 109 ? -5.705 -5.887 11.494 1.00 95.12 109 PHE A O 1
ATOM 804 N N . LEU A 1 110 ? -5.724 -8.125 11.236 1.00 96.31 110 LEU A N 1
ATOM 805 C CA . LEU A 1 110 ? -7.164 -8.277 11.383 1.00 96.31 110 LEU A CA 1
ATOM 806 C C . LEU A 1 110 ? -7.617 -7.860 12.787 1.00 96.31 110 LEU A C 1
ATOM 808 O O . LEU A 1 110 ? -8.572 -7.090 12.916 1.00 96.31 110 LEU A O 1
ATOM 812 N N . GLU A 1 111 ? -6.921 -8.318 13.827 1.00 95.75 111 GLU A N 1
ATOM 813 C CA . GLU A 1 111 ? -7.209 -7.955 15.216 1.00 95.75 111 GLU A CA 1
ATOM 814 C C . GLU A 1 111 ? -7.050 -6.448 15.454 1.00 95.75 111 GLU A C 1
ATOM 816 O O . GLU A 1 111 ? -7.981 -5.798 15.935 1.00 95.75 111 GLU A O 1
ATOM 821 N N . PHE A 1 112 ? -5.931 -5.862 15.020 1.00 94.06 112 PHE A N 1
ATOM 822 C CA . PHE A 1 112 ? -5.685 -4.425 15.131 1.00 94.06 112 PHE A CA 1
ATOM 823 C C . PHE A 1 112 ? -6.746 -3.598 14.401 1.00 94.06 112 PHE A C 1
ATOM 825 O O . PHE A 1 112 ? -7.215 -2.575 14.905 1.00 94.06 112 PHE A O 1
ATOM 832 N N . THR A 1 113 ? -7.154 -4.036 13.208 1.00 94.50 113 THR A N 1
ATOM 833 C CA . THR A 1 113 ? -8.179 -3.348 12.415 1.00 94.50 113 THR A CA 1
ATOM 834 C C . THR A 1 113 ? -9.538 -3.405 13.111 1.00 94.50 113 THR A C 1
ATOM 836 O O . THR A 1 113 ? -10.205 -2.379 13.239 1.00 94.50 113 THR A O 1
ATOM 839 N N . ARG A 1 114 ? -9.917 -4.570 13.653 1.00 95.25 114 ARG A N 1
ATOM 840 C CA . ARG A 1 114 ? -11.148 -4.734 14.444 1.00 95.25 114 ARG A CA 1
ATOM 841 C C . ARG A 1 114 ? -11.138 -3.885 15.716 1.00 95.25 114 ARG A C 1
ATOM 843 O O . ARG A 1 114 ? -12.159 -3.282 16.042 1.00 95.25 114 ARG A O 1
ATOM 850 N N . ALA A 1 115 ? -9.999 -3.785 16.404 1.00 93.81 115 ALA A N 1
ATOM 851 C CA . ALA A 1 115 ? -9.850 -2.947 17.596 1.00 93.81 115 ALA A CA 1
ATOM 852 C C . ALA A 1 115 ? -10.080 -1.453 17.306 1.00 93.81 115 ALA A C 1
ATOM 854 O O . ALA A 1 115 ? -10.502 -0.710 18.188 1.00 93.81 115 ALA A O 1
ATOM 855 N N . ARG A 1 116 ? -9.849 -1.019 16.060 1.00 91.88 116 ARG A N 1
ATOM 856 C CA . ARG A 1 116 ? -10.038 0.365 15.599 1.00 91.88 116 ARG A CA 1
ATOM 857 C C . ARG A 1 116 ? -11.439 0.673 15.078 1.00 91.88 116 ARG A C 1
ATOM 859 O O . ARG A 1 116 ? -11.681 1.819 14.695 1.00 91.88 116 ARG A O 1
ATOM 866 N N . LYS A 1 117 ? -12.347 -0.307 15.044 1.00 94.06 117 LYS A N 1
ATOM 867 C CA . LYS A 1 117 ? -13.737 -0.087 14.632 1.00 94.06 117 LYS A CA 1
ATOM 868 C C . LYS A 1 117 ? -14.368 1.012 15.506 1.00 94.06 117 LYS A C 1
ATOM 870 O O . LYS A 1 117 ? -14.375 0.848 16.730 1.00 94.06 117 LYS A O 1
ATOM 875 N N . PRO A 1 118 ? -14.891 2.103 14.918 1.00 92.19 118 PRO A N 1
ATOM 876 C CA . PRO A 1 118 ? -15.530 3.165 15.684 1.00 92.19 118 PRO A CA 1
ATOM 877 C C . PRO A 1 118 ? -16.731 2.661 16.491 1.00 92.19 118 PRO A C 1
ATOM 879 O O . PRO A 1 118 ? -17.468 1.777 16.045 1.00 92.19 118 PRO A O 1
ATOM 882 N N . ASP A 1 119 ? -16.957 3.240 17.669 1.00 89.06 119 ASP A N 1
ATOM 883 C CA . ASP A 1 119 ? -18.168 2.980 18.445 1.00 89.06 119 ASP A CA 1
ATOM 884 C C . ASP A 1 119 ? -19.397 3.498 17.663 1.00 89.06 119 ASP A C 1
ATOM 886 O O . ASP A 1 119 ? -19.433 4.676 17.299 1.00 89.06 119 ASP A O 1
ATOM 890 N N . PRO A 1 120 ? -20.429 2.669 17.406 1.00 87.31 120 PRO A N 1
ATOM 891 C CA . PRO A 1 120 ? -21.591 3.077 16.611 1.00 87.31 120 PRO A CA 1
ATOM 892 C C . PRO A 1 120 ? -22.397 4.253 17.183 1.00 87.31 120 PRO A C 1
ATOM 894 O O . PRO A 1 120 ? -23.135 4.900 16.445 1.00 87.31 120 PRO A O 1
ATOM 897 N N . LYS A 1 121 ? -22.306 4.515 18.492 1.00 88.81 121 LYS A N 1
ATOM 898 C CA . LYS A 1 121 ? -22.992 5.624 19.167 1.00 88.81 121 LYS A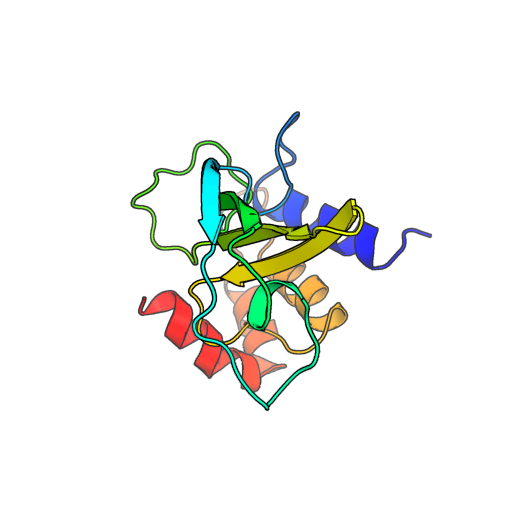 CA 1
ATOM 899 C C . LYS A 1 121 ? -22.208 6.928 19.059 1.00 88.81 121 LYS A C 1
ATOM 901 O O . LYS A 1 121 ? -22.829 7.985 19.000 1.00 88.81 121 LYS A O 1
ATOM 906 N N . THR A 1 122 ? -20.874 6.873 19.080 1.00 88.06 122 THR A N 1
ATOM 907 C CA . THR A 1 122 ? -20.022 8.079 19.129 1.00 88.06 122 THR A CA 1
ATOM 908 C C . THR A 1 122 ? -19.322 8.392 17.807 1.00 88.06 122 THR A C 1
ATOM 910 O O . THR A 1 122 ? -18.909 9.530 17.594 1.00 88.06 122 THR A O 1
ATOM 913 N N . GLY A 1 123 ? -19.168 7.402 16.925 1.00 86.62 123 GLY A N 1
ATOM 914 C CA . GLY A 1 123 ? -18.383 7.495 15.694 1.00 86.62 123 GLY A CA 1
ATOM 915 C C . GLY A 1 123 ? -16.873 7.609 15.925 1.00 86.62 123 GLY A C 1
ATOM 916 O O . GLY A 1 123 ? -16.139 7.860 14.973 1.00 86.62 123 GLY A O 1
ATOM 917 N N . GLN A 1 124 ? -16.399 7.444 17.164 1.00 85.88 124 GLN A N 1
ATOM 918 C CA . GLN A 1 124 ? -14.988 7.582 17.530 1.00 85.88 124 GLN A CA 1
ATOM 919 C C . GLN A 1 124 ? -14.334 6.220 17.797 1.00 85.88 124 GLN A C 1
ATOM 921 O O . GLN A 1 124 ? -15.028 5.288 18.213 1.00 85.88 124 GLN A O 1
ATOM 926 N N . PRO A 1 125 ? -13.008 6.084 17.600 1.00 84.94 125 PRO A N 1
ATOM 927 C CA . PRO A 1 125 ? -12.275 4.887 18.003 1.00 84.94 125 PRO A CA 1
ATOM 928 C C . PRO A 1 125 ? -12.402 4.603 19.506 1.00 84.94 125 PRO A C 1
ATOM 930 O O . PRO A 1 125 ? -12.317 5.514 20.330 1.00 84.94 125 PRO A O 1
ATOM 933 N N . ASP A 1 126 ? -12.536 3.326 19.858 1.00 89.19 126 ASP A N 1
ATOM 934 C CA . ASP A 1 126 ? -12.483 2.854 21.242 1.00 89.19 126 ASP A CA 1
ATOM 935 C C . ASP A 1 126 ? -11.014 2.733 21.690 1.00 89.19 126 ASP A C 1
ATOM 937 O O . ASP A 1 126 ? -10.289 1.812 21.300 1.00 89.19 126 ASP A O 1
ATOM 941 N N . LEU A 1 127 ? -10.555 3.699 22.492 1.00 89.06 127 LEU A N 1
ATOM 942 C CA . LEU A 1 127 ? -9.166 3.751 22.956 1.00 89.06 127 LEU A CA 1
ATOM 943 C C . LEU A 1 127 ? -8.808 2.601 23.906 1.00 89.06 127 LEU A C 1
ATOM 945 O O . LEU A 1 127 ? -7.635 2.233 23.966 1.00 89.06 127 LEU A O 1
ATOM 949 N N . GLU A 1 128 ? -9.776 2.008 24.612 1.00 92.12 128 GLU A N 1
ATOM 950 C CA . GLU A 1 128 ? -9.516 0.857 25.482 1.00 92.12 128 GLU A CA 1
ATOM 951 C C . GLU A 1 128 ? -9.193 -0.382 24.647 1.00 92.12 128 GLU A C 1
ATOM 953 O O . GLU A 1 128 ? -8.225 -1.083 24.941 1.00 92.12 128 GLU A O 1
ATOM 958 N N . ARG A 1 129 ? -9.927 -0.617 23.549 1.00 92.19 129 ARG A N 1
ATOM 959 C CA . ARG A 1 129 ? -9.643 -1.733 22.625 1.00 92.19 129 ARG A CA 1
ATOM 960 C C . ARG A 1 129 ? -8.287 -1.596 21.954 1.00 92.19 129 ARG A C 1
ATOM 962 O O . ARG A 1 129 ? -7.526 -2.560 21.898 1.00 92.19 129 ARG A O 1
ATOM 969 N N . VAL A 1 130 ? -7.972 -0.398 21.466 1.00 90.31 130 VAL A N 1
ATOM 970 C CA . VAL A 1 130 ? -6.659 -0.128 20.865 1.00 90.31 130 VAL A CA 1
ATOM 971 C C . VAL A 1 130 ? -5.552 -0.288 21.914 1.00 90.31 130 VAL A C 1
ATOM 973 O O . VAL A 1 130 ? -4.527 -0.902 21.630 1.00 90.31 130 VAL A O 1
ATOM 976 N N . GLY A 1 131 ? -5.766 0.199 23.141 1.00 91.69 131 GLY A N 1
ATOM 977 C CA . GLY A 1 131 ? -4.822 0.050 24.251 1.00 91.69 131 GLY A CA 1
ATOM 978 C C . GLY A 1 131 ? -4.596 -1.407 24.670 1.00 91.69 131 GLY A C 1
ATOM 979 O O . GLY A 1 131 ? -3.458 -1.795 24.940 1.00 91.69 131 GLY A O 1
ATOM 980 N N . ALA A 1 132 ? -5.649 -2.227 24.671 1.00 94.38 132 ALA A N 1
ATOM 981 C CA . ALA A 1 132 ? -5.565 -3.658 24.950 1.00 94.38 132 ALA A CA 1
ATOM 982 C C . ALA A 1 132 ? -4.723 -4.388 23.894 1.00 94.38 132 ALA A C 1
ATOM 984 O O . ALA A 1 132 ? -3.816 -5.135 24.260 1.00 94.38 132 ALA A O 1
ATOM 985 N N . PHE A 1 133 ? -4.944 -4.099 22.606 1.00 94.44 133 PHE A N 1
ATOM 986 C CA . PHE A 1 133 ? -4.119 -4.642 21.524 1.00 94.44 133 PHE A CA 1
ATOM 987 C C . PHE A 1 133 ? -2.646 -4.251 21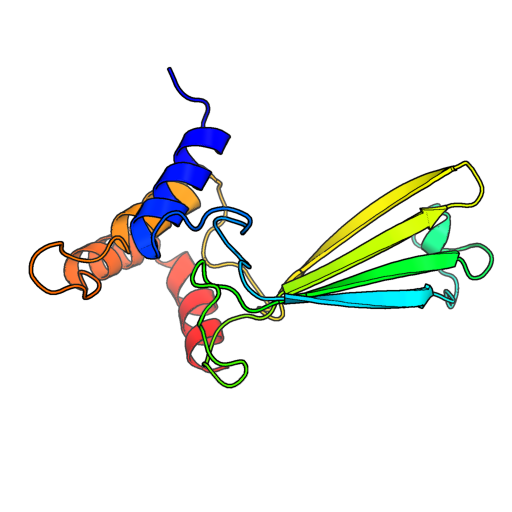.695 1.00 94.44 133 PHE A C 1
ATOM 989 O O . PHE A 1 133 ? -1.765 -5.103 21.708 1.00 94.44 133 PHE A O 1
ATOM 996 N N . VAL A 1 134 ? -2.358 -2.962 21.898 1.00 92.19 134 VAL A N 1
ATOM 997 C CA . VAL A 1 134 ? -0.975 -2.482 22.063 1.00 92.19 134 VAL A CA 1
ATOM 998 C C . VAL A 1 134 ? -0.294 -3.115 23.284 1.00 92.19 134 VAL A C 1
ATOM 1000 O O . VAL A 1 134 ? 0.907 -3.376 23.252 1.00 92.19 134 VAL A O 1
ATOM 1003 N N . SER A 1 135 ? -1.052 -3.400 24.344 1.00 93.56 135 SER A N 1
ATOM 1004 C CA . SER A 1 135 ? -0.538 -4.072 25.543 1.00 93.56 135 SER A CA 1
ATOM 1005 C C . SER A 1 135 ? -0.206 -5.548 25.297 1.00 93.56 135 SER A C 1
ATOM 1007 O O . SER A 1 135 ? 0.763 -6.052 25.862 1.00 93.56 135 SER A O 1
ATOM 1009 N N . ALA A 1 136 ? -0.981 -6.235 24.452 1.00 95.00 136 ALA A N 1
ATOM 1010 C CA . ALA A 1 136 ? -0.712 -7.611 24.027 1.00 95.00 136 ALA A CA 1
ATOM 1011 C C . ALA A 1 136 ? 0.418 -7.705 22.981 1.00 95.00 136 ALA A C 1
ATOM 1013 O O . ALA A 1 136 ? 1.128 -8.709 22.939 1.00 95.00 136 ALA A O 1
ATOM 1014 N N . HIS A 1 137 ? 0.617 -6.644 22.191 1.00 94.06 137 HIS A N 1
ATOM 1015 C CA . HIS A 1 137 ? 1.592 -6.553 21.101 1.00 94.06 137 HIS A CA 1
ATOM 1016 C C . HIS A 1 137 ? 2.572 -5.385 21.316 1.00 94.06 137 HIS A C 1
ATOM 1018 O O . HIS A 1 137 ? 2.523 -4.385 20.587 1.00 94.06 137 HIS A O 1
ATOM 1024 N N . PRO A 1 138 ? 3.491 -5.465 22.299 1.00 91.12 138 PRO A N 1
ATOM 1025 C CA . PRO A 1 138 ? 4.421 -4.375 22.603 1.00 91.12 138 PRO A CA 1
ATOM 1026 C C . PRO A 1 138 ? 5.320 -3.986 21.415 1.00 91.12 138 PRO A C 1
ATOM 1028 O O . PRO A 1 138 ? 5.788 -2.850 21.330 1.00 91.12 138 PRO A O 1
ATOM 1031 N N . GLU A 1 139 ? 5.535 -4.884 20.453 1.00 89.19 139 GLU A N 1
ATOM 1032 C CA . GLU A 1 139 ? 6.230 -4.595 19.196 1.00 89.19 139 GLU A CA 1
ATOM 1033 C C . GLU A 1 139 ? 5.533 -3.584 18.288 1.00 89.19 139 GLU A C 1
ATOM 1035 O O . GLU A 1 139 ? 6.182 -3.026 17.404 1.00 89.19 139 GLU A O 1
ATOM 1040 N N . ALA A 1 140 ? 4.230 -3.371 18.475 1.00 88.94 140 ALA A N 1
ATOM 1041 C CA . ALA A 1 140 ? 3.454 -2.435 17.681 1.00 88.94 140 ALA A CA 1
ATOM 1042 C C . ALA A 1 140 ? 3.733 -0.989 18.117 1.00 88.94 140 ALA A C 1
ATOM 1044 O O . ALA A 1 140 ? 3.495 -0.056 17.353 1.00 88.94 140 ALA A O 1
ATOM 1045 N N . VAL A 1 141 ? 4.288 -0.780 19.319 1.00 88.69 141 VAL A N 1
ATOM 1046 C CA . VAL A 1 141 ? 4.526 0.559 19.874 1.00 88.69 141 VAL A CA 1
ATOM 1047 C C . VAL A 1 141 ? 5.480 1.389 19.004 1.00 88.69 141 VAL A C 1
ATOM 1049 O O . VAL A 1 141 ? 5.059 2.468 18.579 1.00 88.69 141 VAL A O 1
ATOM 1052 N N . PRO A 1 142 ? 6.710 0.941 18.666 1.00 87.88 142 PRO A N 1
ATOM 1053 C CA . PRO A 1 142 ? 7.609 1.739 17.829 1.00 87.88 142 PRO A CA 1
ATOM 1054 C C . PRO A 1 142 ? 7.038 2.126 16.448 1.00 87.88 142 PRO A C 1
ATOM 1056 O O . PRO A 1 142 ? 7.101 3.312 16.114 1.00 87.88 142 PRO A O 1
ATOM 1059 N N . PRO A 1 143 ? 6.452 1.212 15.638 1.00 84.19 143 PRO A N 1
ATOM 1060 C CA . PRO A 1 143 ? 5.863 1.587 14.350 1.00 84.19 143 PRO A CA 1
ATOM 1061 C C . PRO A 1 143 ? 4.641 2.503 14.496 1.00 84.19 143 PRO A C 1
ATOM 1063 O O . PRO A 1 143 ? 4.483 3.429 13.701 1.00 84.19 143 PRO A O 1
ATOM 1066 N N . ILE A 1 144 ? 3.793 2.299 15.514 1.00 82.50 144 ILE A N 1
ATOM 1067 C CA . ILE A 1 144 ? 2.652 3.189 15.782 1.00 82.50 144 ILE A CA 1
ATOM 1068 C C . ILE A 1 144 ? 3.147 4.597 16.133 1.00 82.50 144 ILE A C 1
ATOM 1070 O O . ILE A 1 144 ? 2.667 5.573 15.560 1.00 82.50 144 ILE A O 1
ATOM 1074 N N . GLN A 1 145 ? 4.140 4.720 17.016 1.00 81.69 145 GLN A N 1
ATOM 1075 C CA . GLN A 1 145 ? 4.739 6.013 17.362 1.00 81.69 145 GLN A CA 1
ATOM 1076 C C . GLN A 1 145 ? 5.361 6.700 16.141 1.00 81.69 145 GLN A C 1
ATOM 1078 O O . GLN A 1 145 ? 5.134 7.892 15.933 1.00 81.69 145 GLN A O 1
ATOM 1083 N N . ALA A 1 146 ? 6.089 5.952 15.306 1.00 76.50 146 ALA A N 1
ATOM 1084 C CA . ALA A 1 146 ? 6.673 6.478 14.076 1.00 76.50 146 ALA A CA 1
ATOM 1085 C C . ALA A 1 146 ? 5.601 7.007 13.108 1.00 76.50 146 ALA A C 1
ATOM 1087 O O . ALA A 1 146 ? 5.781 8.069 12.518 1.00 76.50 146 ALA A O 1
ATOM 1088 N N . ALA A 1 147 ? 4.464 6.317 12.979 1.00 73.19 147 ALA A N 1
ATOM 1089 C CA . ALA A 1 147 ? 3.370 6.763 12.120 1.00 73.19 147 ALA A CA 1
ATOM 1090 C C . ALA A 1 147 ? 2.596 7.970 12.673 1.00 73.19 147 ALA A C 1
ATOM 1092 O O . ALA A 1 147 ? 2.093 8.767 11.888 1.00 73.19 147 ALA A O 1
ATOM 1093 N N . LEU A 1 148 ? 2.490 8.113 14.000 1.00 69.19 148 LEU A N 1
ATOM 1094 C CA . LEU A 1 148 ? 1.851 9.269 14.648 1.00 69.19 148 LEU A CA 1
ATOM 1095 C C . LEU A 1 148 ? 2.751 10.517 14.648 1.00 69.19 148 LEU A C 1
ATOM 1097 O O . LEU A 1 148 ? 2.254 11.644 14.691 1.00 69.19 148 LEU A O 1
ATOM 1101 N N . GLY A 1 149 ? 4.072 10.317 14.627 1.00 60.03 149 GLY A N 1
ATOM 1102 C CA . GLY A 1 149 ? 5.068 11.388 14.571 1.00 60.03 149 GLY A CA 1
ATOM 1103 C C . GLY A 1 149 ? 5.298 11.975 13.173 1.00 60.03 149 GLY A C 1
ATOM 1104 O O . GLY A 1 149 ? 5.765 13.110 13.086 1.00 60.03 149 GLY A O 1
ATOM 1105 N N . ALA A 1 150 ? 4.962 11.228 12.115 1.00 49.28 150 ALA A N 1
ATOM 1106 C CA . ALA A 1 150 ? 5.152 11.598 10.707 1.00 49.28 150 ALA A CA 1
ATOM 1107 C C . ALA A 1 150 ? 4.143 12.630 10.161 1.00 49.28 150 ALA A C 1
ATOM 1109 O O . ALA A 1 150 ? 3.092 12.895 10.797 1.00 49.28 150 ALA A O 1
#